Protein AF-A0A7T7UWJ2-F1 (afdb_monomer_lite)

pLDDT: mean 95.04, std 3.35, range [80.81, 98.44]

Secondary structure (DSSP, 8-state):
----HH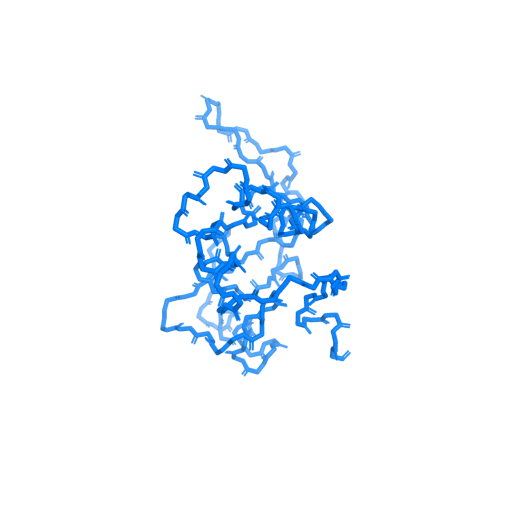HHHHHHHTTTTB-TTT-PBPPSS-EEEESS---B-TTT--BS-GGG-SSTTEEEE-HHHHHHHTT--HHHHHHHHHHHHHHHHHH-HHHHHHHHTTS----------GGG--

InterPro domains:
  IPR002711 HNH endonuclease [PF01844] (19-71)
  IPR003615 HNH nuclease [SM00507] (6-67)
  IPR003615 HNH nuclease [cd00085] (17-69)

Radius of gyration: 16.94 Å; chains: 1; bounding box: 38×39×46 Å

Organism: NCBI:txid1756149

Structure (mmCIF, N/CA/C/O backbone):
data_AF-A0A7T7UWJ2-F1
#
_entry.id   AF-A0A7T7UWJ2-F1
#
loop_
_atom_site.group_PDB
_atom_site.id
_atom_site.type_symbol
_atom_site.label_atom_id
_atom_site.label_alt_id
_atom_site.label_comp_id
_atom_site.label_asym_id
_atom_site.label_entity_id
_atom_site.label_seq_id
_atom_site.pdbx_PDB_ins_code
_atom_site.Cartn_x
_atom_site.Cartn_y
_atom_site.Cartn_z
_atom_site.oc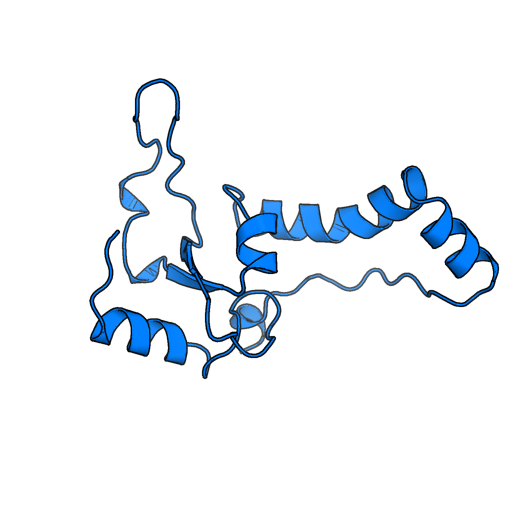cupancy
_atom_site.B_iso_or_equiv
_atom_site.auth_seq_id
_atom_site.auth_comp_id
_atom_site.auth_asym_id
_atom_site.auth_atom_id
_atom_site.pdbx_PDB_model_num
ATOM 1 N N . MET A 1 1 ? 7.219 5.742 -15.748 1.00 80.81 1 MET A N 1
ATOM 2 C CA . MET A 1 1 ? 7.625 4.971 -16.952 1.00 80.81 1 MET A CA 1
ATOM 3 C C . MET A 1 1 ? 6.400 4.450 -17.706 1.00 80.81 1 MET A C 1
ATOM 5 O O . MET A 1 1 ? 5.417 4.078 -17.073 1.00 80.81 1 MET A O 1
ATOM 9 N N . LYS A 1 2 ? 6.430 4.402 -19.048 1.00 87.62 2 LYS A N 1
ATOM 10 C CA . LYS A 1 2 ? 5.396 3.718 -19.850 1.00 87.62 2 LYS A CA 1
ATOM 11 C C . LYS A 1 2 ? 5.834 2.274 -20.103 1.00 87.62 2 LYS A C 1
ATOM 13 O O . LYS A 1 2 ? 6.788 2.054 -20.838 1.00 87.62 2 LYS A O 1
ATOM 18 N N . LEU A 1 3 ? 5.143 1.313 -19.494 1.00 92.88 3 LEU A N 1
ATOM 19 C CA . LEU A 1 3 ? 5.423 -0.115 -19.680 1.00 92.88 3 LEU A CA 1
ATOM 20 C C . LEU A 1 3 ? 4.868 -0.629 -21.011 1.00 92.88 3 LEU A C 1
ATOM 22 O O . LEU A 1 3 ? 3.777 -0.229 -21.432 1.00 92.88 3 LEU A O 1
ATOM 26 N N . THR A 1 4 ? 5.580 -1.567 -21.636 1.00 96.06 4 THR A N 1
ATOM 27 C CA . THR A 1 4 ? 5.039 -2.351 -22.754 1.00 96.06 4 THR A CA 1
ATOM 28 C C . THR A 1 4 ? 3.958 -3.317 -22.260 1.00 96.06 4 THR A C 1
ATOM 30 O O . THR A 1 4 ? 3.835 -3.595 -21.064 1.00 96.06 4 THR A O 1
ATOM 33 N N . LYS A 1 5 ? 3.151 -3.858 -23.181 1.00 95.00 5 LYS A N 1
ATOM 34 C CA . LYS A 1 5 ? 2.130 -4.863 -22.840 1.00 95.00 5 LYS A CA 1
ATOM 35 C C . LYS A 1 5 ? 2.757 -6.117 -22.221 1.00 95.00 5 LYS A C 1
ATOM 37 O O . LYS A 1 5 ? 2.225 -6.642 -21.250 1.00 95.00 5 LYS A O 1
ATOM 42 N N . GLU A 1 6 ? 3.892 -6.556 -22.756 1.00 96.00 6 GLU A N 1
ATOM 43 C CA . GLU A 1 6 ? 4.642 -7.707 -22.249 1.00 96.00 6 GLU A CA 1
ATOM 44 C C . GLU A 1 6 ? 5.186 -7.441 -20.848 1.00 96.00 6 GLU A C 1
ATOM 46 O O . GLU A 1 6 ? 4.881 -8.200 -19.938 1.00 96.00 6 GLU A O 1
ATOM 51 N N . GLN A 1 7 ? 5.866 -6.309 -20.632 1.00 96.75 7 GLN A N 1
ATOM 52 C CA . GLN A 1 7 ? 6.343 -5.906 -19.304 1.00 96.75 7 GLN A CA 1
ATOM 53 C C . GLN A 1 7 ? 5.203 -5.829 -18.289 1.00 96.75 7 GLN A C 1
ATOM 55 O O . GLN A 1 7 ? 5.341 -6.271 -17.152 1.00 96.75 7 GLN A O 1
ATOM 60 N N . ARG A 1 8 ? 4.053 -5.290 -18.702 1.00 96.75 8 ARG A N 1
ATOM 61 C CA . ARG A 1 8 ? 2.871 -5.193 -17.847 1.00 96.75 8 ARG A CA 1
ATOM 62 C C . ARG A 1 8 ? 2.310 -6.573 -17.489 1.00 96.75 8 ARG A C 1
ATOM 64 O O . ARG A 1 8 ? 1.916 -6.773 -16.344 1.00 96.75 8 ARG A O 1
ATOM 71 N N . ASN A 1 9 ? 2.304 -7.520 -18.426 1.00 96.62 9 ASN A N 1
ATOM 72 C CA . ASN A 1 9 ? 1.906 -8.904 -18.161 1.00 96.62 9 ASN A CA 1
ATOM 73 C C . ASN A 1 9 ? 2.904 -9.612 -17.235 1.00 96.62 9 ASN A C 1
ATOM 75 O O . ASN A 1 9 ? 2.482 -10.243 -16.271 1.00 96.62 9 ASN A O 1
ATOM 79 N N . THR A 1 10 ? 4.208 -9.460 -17.476 1.00 97.50 10 THR A N 1
ATOM 80 C CA . THR A 1 10 ? 5.263 -10.003 -16.610 1.00 97.50 10 THR A CA 1
ATOM 81 C C . THR A 1 10 ? 5.132 -9.463 -15.190 1.00 97.50 10 THR A C 1
ATOM 83 O O . THR A 1 10 ? 5.127 -10.234 -14.236 1.00 97.50 10 THR A O 1
ATOM 86 N N . LEU A 1 11 ? 4.934 -8.151 -15.037 1.00 97.56 11 LEU A N 1
ATOM 87 C CA . LEU A 1 11 ? 4.763 -7.523 -13.730 1.00 97.56 11 LEU A CA 1
ATOM 88 C C . LEU A 1 11 ? 3.500 -8.016 -13.012 1.00 97.56 11 LEU A C 1
ATOM 90 O O . LEU A 1 11 ? 3.547 -8.282 -11.818 1.00 97.56 11 LEU A O 1
ATOM 94 N N . HIS A 1 12 ? 2.388 -8.186 -13.731 1.00 97.62 12 HIS A N 1
ATOM 95 C CA . HIS A 1 12 ? 1.167 -8.770 -13.169 1.00 97.62 12 HIS A CA 1
ATOM 96 C C . HIS A 1 12 ? 1.398 -10.195 -12.648 1.00 97.62 12 HIS A C 1
ATOM 98 O O . HIS A 1 12 ? 0.890 -10.568 -11.593 1.00 97.62 12 HIS A O 1
ATOM 104 N N . GLN A 1 13 ? 2.171 -10.999 -13.381 1.00 97.25 13 GLN A N 1
ATOM 105 C CA . GLN A 1 13 ? 2.458 -12.385 -13.012 1.00 97.25 13 GLN A CA 1
ATOM 106 C C . GLN A 1 13 ? 3.579 -12.535 -11.977 1.00 97.25 13 GLN A C 1
ATOM 108 O O . GLN A 1 13 ? 3.714 -13.625 -11.428 1.00 97.25 13 GLN A O 1
ATOM 113 N N . LYS A 1 14 ? 4.313 -11.459 -11.644 1.00 96.75 14 LYS A N 1
ATOM 114 C CA . LYS A 1 14 ? 5.398 -11.448 -10.639 1.00 96.75 14 LYS A CA 1
ATOM 115 C C . LYS A 1 14 ? 4.989 -12.118 -9.323 1.00 96.75 14 LYS A C 1
ATOM 117 O O . LYS A 1 14 ? 5.794 -12.818 -8.726 1.00 96.75 14 LYS A O 1
ATOM 122 N N . TYR A 1 15 ? 3.730 -11.935 -8.921 1.00 97.44 15 TYR A N 1
ATOM 123 C CA . TYR A 1 15 ? 3.133 -12.559 -7.737 1.00 97.44 15 TYR A CA 1
ATOM 124 C C . TYR A 1 15 ? 1.806 -13.255 -8.073 1.00 97.44 15 TYR A C 1
ATOM 126 O O . TYR A 1 15 ? 0.810 -13.085 -7.373 1.00 97.44 15 TYR A O 1
ATOM 134 N N . ASN A 1 16 ? 1.758 -13.981 -9.197 1.00 96.81 16 ASN A N 1
ATOM 135 C CA . ASN A 1 16 ? 0.605 -14.790 -9.620 1.00 96.81 16 ASN A CA 1
ATOM 136 C C . ASN A 1 16 ? -0.717 -14.002 -9.707 1.00 96.81 16 ASN A C 1
ATOM 138 O O . ASN A 1 16 ? -1.778 -14.500 -9.332 1.00 96.81 16 ASN A O 1
ATOM 142 N N . GLY A 1 17 ? -0.663 -12.754 -10.182 1.00 96.94 17 GLY A N 1
ATOM 143 C CA . GLY A 1 17 ? -1.843 -11.897 -10.284 1.00 96.94 17 GLY A CA 1
ATOM 144 C C . GLY A 1 17 ? -2.342 -11.345 -8.949 1.00 96.94 17 GLY A C 1
ATOM 145 O O . GLY A 1 17 ? -3.493 -10.919 -8.874 1.00 96.94 17 GLY A O 1
ATOM 146 N N . LYS A 1 18 ? -1.507 -11.333 -7.905 1.00 98.25 18 LYS A N 1
ATOM 147 C CA . LYS A 1 18 ? -1.834 -10.768 -6.590 1.00 98.25 18 LYS A CA 1
ATOM 148 C C . LYS A 1 18 ? -1.127 -9.444 -6.340 1.00 98.25 18 LYS A C 1
ATOM 150 O O . LYS A 1 18 ? -0.044 -9.174 -6.858 1.00 98.25 18 LYS A O 1
ATOM 155 N N . CYS A 1 19 ? -1.764 -8.601 -5.534 1.00 98.44 19 CYS A N 1
ATOM 156 C CA . CYS A 1 19 ? -1.174 -7.365 -5.047 1.00 98.44 19 CYS A CA 1
ATOM 157 C C . CYS A 1 19 ? 0.052 -7.688 -4.193 1.00 98.44 19 CYS A C 1
ATOM 159 O O . CYS A 1 19 ? -0.061 -8.408 -3.201 1.00 98.44 19 CYS A O 1
ATOM 161 N N . ALA A 1 20 ? 1.196 -7.096 -4.530 1.00 98.31 20 ALA A N 1
ATOM 162 C CA . ALA A 1 20 ? 2.445 -7.296 -3.804 1.00 98.31 20 ALA A CA 1
ATOM 163 C C . ALA A 1 20 ? 2.343 -6.899 -2.321 1.00 98.31 20 ALA A C 1
ATOM 165 O O . ALA A 1 20 ? 3.030 -7.469 -1.481 1.00 98.31 20 ALA A O 1
ATOM 166 N N . TYR A 1 21 ? 1.476 -5.939 -1.987 1.00 98.19 21 TYR A N 1
ATOM 167 C CA . TYR A 1 21 ? 1.343 -5.420 -0.626 1.00 98.19 21 TYR A CA 1
ATOM 168 C C . TYR A 1 21 ? 0.334 -6.211 0.205 1.00 98.19 21 TYR A C 1
ATOM 170 O O . TYR A 1 21 ? 0.716 -6.852 1.176 1.00 98.19 21 TYR A O 1
ATOM 178 N N . CYS A 1 22 ? -0.950 -6.204 -0.162 1.00 97.25 22 CYS A N 1
ATOM 179 C CA . CYS A 1 22 ? -1.996 -6.835 0.653 1.00 97.25 22 CYS A CA 1
ATOM 180 C C . CYS A 1 22 ? -2.325 -8.286 0.269 1.00 97.25 22 CYS A C 1
ATOM 182 O O . CYS A 1 22 ? -3.046 -8.949 1.007 1.00 97.25 22 CYS A O 1
ATOM 184 N N . GLY A 1 23 ? -1.841 -8.784 -0.874 1.00 97.75 23 GLY A N 1
ATOM 185 C CA . GLY A 1 23 ? -2.072 -10.163 -1.322 1.00 97.75 23 GLY A CA 1
ATOM 186 C C . GLY A 1 23 ? -3.454 -10.446 -1.919 1.00 97.75 23 GLY A C 1
ATOM 187 O O . GLY A 1 23 ? -3.736 -11.592 -2.267 1.00 97.75 23 GLY A O 1
ATOM 188 N N . CYS A 1 24 ? -4.319 -9.436 -2.068 1.00 97.69 24 CYS A N 1
ATOM 189 C CA . CYS A 1 24 ? -5.589 -9.615 -2.774 1.00 97.69 24 CYS A CA 1
ATOM 190 C C . CYS A 1 24 ? -5.368 -9.896 -4.267 1.00 97.69 24 CYS A C 1
ATOM 192 O O . CYS A 1 24 ? -4.335 -9.521 -4.829 1.00 97.69 24 CYS A O 1
ATOM 194 N N . ASP A 1 25 ? -6.351 -10.512 -4.923 1.00 98.31 25 ASP A N 1
ATOM 195 C CA . ASP A 1 25 ? -6.322 -10.666 -6.378 1.00 98.31 25 ASP A CA 1
ATOM 196 C C . ASP A 1 25 ? -6.365 -9.292 -7.056 1.00 98.31 25 ASP A C 1
ATOM 198 O O . ASP A 1 25 ? -7.152 -8.411 -6.687 1.00 98.31 25 ASP A O 1
ATOM 202 N N . LEU A 1 26 ? -5.490 -9.089 -8.042 1.00 98.19 26 LEU A N 1
ATOM 203 C CA . LEU A 1 26 ? -5.404 -7.824 -8.753 1.00 98.19 26 LEU A CA 1
ATOM 204 C C . LEU A 1 26 ? -6.693 -7.595 -9.550 1.00 98.19 26 LEU A C 1
ATOM 206 O O . LEU A 1 26 ? -7.064 -8.415 -10.395 1.00 98.19 26 LEU A O 1
ATOM 210 N N . PRO A 1 27 ? -7.377 -6.460 -9.340 1.00 96.75 27 PRO A N 1
ATOM 211 C CA . PRO A 1 27 ? -8.546 -6.130 -10.133 1.00 96.75 27 PRO A CA 1
ATOM 212 C C . PRO A 1 27 ? -8.141 -5.765 -11.567 1.00 96.75 27 PRO A C 1
ATOM 214 O O . PRO A 1 27 ? -6.983 -5.465 -11.863 1.00 96.75 27 PRO A O 1
ATOM 217 N N . LYS A 1 28 ? -9.131 -5.680 -12.467 1.00 94.75 28 LYS A N 1
ATOM 218 C CA . LYS A 1 28 ? -8.926 -5.294 -13.879 1.00 94.75 28 LYS A CA 1
ATOM 219 C C . LYS A 1 28 ? -8.086 -4.017 -14.043 1.00 94.75 28 LYS A C 1
ATOM 221 O O . LYS A 1 28 ? -7.327 -3.895 -15.003 1.00 94.75 28 LYS A O 1
ATOM 226 N N . LYS A 1 29 ? -8.237 -3.059 -13.122 1.00 95.62 29 LYS A N 1
ATOM 227 C CA . LYS A 1 29 ? -7.411 -1.850 -13.034 1.00 95.62 29 LYS A CA 1
ATOM 228 C C . LYS A 1 29 ? -6.454 -1.969 -11.852 1.00 95.62 29 LYS A C 1
ATOM 230 O O . LYS A 1 29 ? -6.886 -1.891 -10.711 1.00 95.62 29 LYS A O 1
ATOM 235 N N . TRP A 1 30 ? -5.168 -2.097 -12.140 1.00 97.38 30 TRP A N 1
ATOM 236 C CA . TRP A 1 30 ? -4.092 -2.165 -11.155 1.00 97.38 30 TRP A CA 1
ATOM 237 C C . TRP A 1 30 ? -2.935 -1.248 -11.567 1.00 97.38 30 TRP A C 1
ATOM 239 O O . TRP A 1 30 ? -2.868 -0.786 -12.716 1.00 97.38 30 TRP A O 1
ATOM 249 N N . HIS A 1 31 ? -2.028 -0.984 -10.633 1.00 97.12 31 HIS A N 1
ATOM 250 C CA . HIS A 1 31 ? -0.942 -0.024 -10.795 1.00 97.12 31 HIS A CA 1
ATOM 251 C C . HIS A 1 31 ? 0.421 -0.711 -10.746 1.00 97.12 31 HIS A C 1
ATOM 253 O O . HIS A 1 31 ? 0.634 -1.633 -9.964 1.00 97.12 31 HIS A O 1
ATOM 259 N N . ALA A 1 32 ? 1.332 -0.262 -11.607 1.00 97.06 32 ALA A N 1
ATOM 260 C CA . ALA A 1 32 ? 2.747 -0.569 -11.471 1.00 97.06 32 ALA A CA 1
ATOM 261 C C . ALA A 1 32 ? 3.323 0.467 -10.505 1.00 97.06 32 ALA A C 1
ATOM 263 O O . ALA A 1 32 ? 3.513 1.616 -10.900 1.00 97.06 32 ALA A O 1
ATOM 264 N N . ASP A 1 33 ? 3.483 0.072 -9.249 1.00 96.25 33 ASP A N 1
ATOM 265 C CA . ASP A 1 33 ? 3.936 0.941 -8.169 1.00 96.25 33 ASP A CA 1
ATOM 266 C C . ASP A 1 33 ? 5.449 0.809 -7.982 1.00 96.25 33 ASP A C 1
ATOM 268 O O . ASP A 1 33 ? 5.983 -0.301 -8.049 1.00 96.25 33 ASP A O 1
ATOM 272 N N . HIS A 1 34 ? 6.134 1.932 -7.769 1.00 96.00 34 HIS A N 1
ATOM 273 C CA . HIS A 1 34 ? 7.554 1.940 -7.432 1.00 96.00 34 HIS A CA 1
ATOM 274 C C . HIS A 1 34 ? 7.735 1.615 -5.951 1.00 96.00 34 HIS A C 1
ATOM 276 O O . HIS A 1 34 ? 7.277 2.372 -5.093 1.00 96.00 34 HIS A O 1
ATOM 282 N N . ILE A 1 35 ? 8.448 0.526 -5.653 1.00 95.31 35 ILE A N 1
ATOM 283 C CA . ILE A 1 35 ? 8.767 0.098 -4.286 1.00 95.31 35 ILE A CA 1
ATOM 284 C C . ILE A 1 35 ? 9.457 1.252 -3.555 1.00 95.31 35 ILE A C 1
ATOM 286 O O . ILE A 1 35 ? 8.905 1.772 -2.582 1.00 95.31 35 ILE A O 1
ATOM 290 N N . GLU A 1 36 ? 10.577 1.721 -4.103 1.00 94.69 36 GLU A N 1
ATOM 291 C CA . GLU A 1 36 ? 11.205 2.983 -3.724 1.00 94.69 36 GLU A CA 1
ATOM 292 C C . GLU A 1 36 ? 10.694 4.117 -4.627 1.00 94.69 36 GLU A C 1
ATOM 294 O O . GLU A 1 36 ? 10.864 4.056 -5.847 1.00 94.69 36 GLU A O 1
ATOM 299 N N . PRO A 1 37 ? 10.055 5.162 -4.077 1.00 93.44 37 PRO A N 1
ATOM 300 C CA . PRO A 1 37 ? 9.443 6.216 -4.876 1.00 93.44 37 PRO A CA 1
ATOM 301 C C . PRO A 1 37 ? 10.500 7.081 -5.576 1.00 93.44 37 PRO A C 1
ATOM 303 O O . PRO A 1 37 ? 11.590 7.317 -5.056 1.00 93.44 37 PRO A O 1
ATOM 306 N N . ILE A 1 38 ? 10.143 7.610 -6.746 1.00 91.56 38 ILE A N 1
ATOM 307 C CA . ILE A 1 38 ? 10.978 8.551 -7.516 1.00 91.56 38 ILE A CA 1
ATOM 308 C C . ILE A 1 38 ? 10.820 10.017 -7.061 1.00 91.56 38 ILE A C 1
ATOM 310 O O . ILE A 1 38 ? 11.663 10.843 -7.387 1.00 91.56 38 ILE A O 1
ATOM 314 N N . VAL A 1 39 ? 9.737 10.316 -6.325 1.00 90.00 39 VAL A N 1
ATOM 315 C CA . VAL A 1 39 ? 9.290 11.633 -5.813 1.00 90.00 39 VAL A CA 1
ATOM 316 C C . VAL A 1 39 ? 9.358 12.757 -6.857 1.00 90.00 39 VAL A C 1
ATOM 318 O O . VAL A 1 39 ? 10.415 13.293 -7.178 1.00 90.00 39 VAL A O 1
ATOM 321 N N . ARG A 1 40 ? 8.191 13.135 -7.390 1.00 88.75 40 ARG A N 1
ATOM 322 C CA . ARG A 1 40 ? 8.061 14.229 -8.361 1.00 88.75 40 ARG A CA 1
ATOM 323 C C . ARG A 1 40 ? 7.576 15.490 -7.661 1.00 88.75 40 ARG A C 1
ATOM 325 O O . ARG A 1 40 ? 6.540 15.459 -6.997 1.00 88.75 40 ARG A O 1
ATOM 332 N N . ASN A 1 41 ? 8.285 16.591 -7.861 1.00 87.12 41 ASN A N 1
ATOM 333 C CA . ASN A 1 41 ? 7.851 17.903 -7.417 1.00 87.12 41 ASN A CA 1
ATOM 334 C C . ASN A 1 41 ? 6.841 18.471 -8.424 1.00 87.12 41 ASN A C 1
ATOM 336 O O . ASN A 1 41 ? 7.122 18.620 -9.613 1.00 87.12 41 ASN A O 1
ATOM 340 N N . TRP A 1 42 ? 5.637 18.775 -7.946 1.00 82.88 42 TRP A N 1
ATOM 341 C CA . TRP A 1 42 ? 4.551 19.285 -8.784 1.00 82.88 42 TRP A CA 1
ATOM 342 C C . TRP A 1 42 ? 4.727 20.756 -9.182 1.00 82.88 42 TRP A C 1
ATOM 344 O O . TRP A 1 42 ? 4.073 21.196 -10.123 1.00 82.88 42 TRP A O 1
ATOM 354 N N . MET A 1 43 ? 5.578 21.515 -8.481 1.00 86.62 43 MET A N 1
ATOM 355 C CA . MET A 1 43 ? 5.778 22.945 -8.740 1.00 86.62 43 MET A CA 1
ATOM 356 C C . MET A 1 43 ? 6.744 23.202 -9.898 1.00 86.62 43 MET A C 1
ATOM 358 O O . MET A 1 43 ? 6.495 24.092 -10.706 1.00 86.62 43 MET A O 1
ATOM 362 N N . ASP A 1 44 ? 7.828 22.432 -9.987 1.00 89.69 44 ASP A N 1
ATOM 363 C CA . ASP A 1 44 ? 8.892 22.627 -10.981 1.00 89.69 44 ASP A CA 1
ATOM 364 C C . ASP A 1 44 ? 9.114 21.409 -11.897 1.00 89.69 44 ASP A C 1
ATOM 366 O O . ASP A 1 44 ? 9.895 21.476 -12.845 1.00 89.69 44 ASP A O 1
ATOM 370 N N . GLY A 1 45 ? 8.412 20.297 -11.652 1.00 85.06 45 GLY A N 1
ATOM 371 C CA . GLY A 1 45 ? 8.527 19.069 -12.438 1.00 85.06 45 GLY A CA 1
ATOM 372 C C . GLY A 1 45 ? 9.810 18.275 -12.186 1.00 85.06 45 GLY A C 1
ATOM 373 O O . GLY A 1 45 ? 10.058 17.298 -12.900 1.00 85.06 45 GLY A O 1
ATOM 374 N N . THR A 1 46 ? 10.622 18.664 -11.198 1.00 90.31 46 THR A N 1
ATOM 375 C CA . THR A 1 46 ? 11.848 17.946 -10.840 1.00 90.31 46 THR A CA 1
ATOM 376 C C . THR A 1 46 ? 11.533 16.583 -10.219 1.00 90.31 46 THR A C 1
ATOM 378 O O . THR A 1 46 ? 10.434 16.325 -9.718 1.00 90.31 46 THR A O 1
ATOM 381 N N . CYS A 1 47 ? 12.494 15.666 -10.309 1.00 90.75 47 CYS A N 1
ATOM 382 C CA . CYS A 1 47 ? 12.397 14.317 -9.767 1.00 90.75 47 CYS A CA 1
ATOM 383 C C . CYS A 1 47 ? 13.570 14.119 -8.813 1.00 90.75 47 CYS A C 1
ATOM 385 O O . CYS A 1 47 ? 14.712 14.273 -9.241 1.00 90.75 47 CYS A O 1
ATOM 387 N N . GLU A 1 48 ? 13.302 13.801 -7.549 1.00 90.69 48 GLU A N 1
ATOM 388 C CA . GLU A 1 48 ? 14.363 13.703 -6.538 1.00 90.69 48 GLU A CA 1
ATOM 389 C C . GLU A 1 48 ? 15.199 12.430 -6.698 1.00 90.69 48 GLU A C 1
ATOM 391 O O . GLU A 1 48 ? 16.406 12.466 -6.487 1.00 90.69 48 GLU A O 1
ATOM 396 N N . LYS A 1 49 ? 14.560 11.316 -7.082 1.00 91.81 49 LYS A N 1
ATOM 397 C CA . LYS A 1 49 ? 15.192 9.992 -7.212 1.00 91.81 49 LYS A CA 1
ATOM 398 C C . LYS A 1 49 ? 14.916 9.357 -8.580 1.00 91.81 49 LYS A C 1
ATOM 400 O O . LYS A 1 49 ? 14.214 8.344 -8.661 1.00 91.81 49 LYS A O 1
ATOM 405 N N . PRO A 1 50 ? 15.377 9.957 -9.691 1.00 92.62 50 PRO A N 1
ATOM 406 C CA . PRO A 1 50 ? 15.111 9.450 -11.038 1.00 92.62 50 PRO A CA 1
ATOM 407 C C . PRO A 1 50 ? 15.654 8.030 -11.284 1.00 92.62 50 PRO A C 1
ATOM 409 O O . PRO A 1 50 ? 15.081 7.292 -12.081 1.00 92.62 50 PRO A O 1
ATOM 412 N N . GLU A 1 51 ? 16.710 7.617 -10.583 1.00 92.94 51 GLU A N 1
ATOM 413 C CA . GLU A 1 51 ? 17.315 6.281 -10.645 1.00 92.94 51 GLU A CA 1
ATOM 414 C C . GLU A 1 51 ? 16.353 5.148 -10.244 1.00 92.94 51 GLU A C 1
ATOM 416 O O . GLU A 1 51 ? 16.482 4.012 -10.711 1.00 92.94 51 GLU A O 1
ATOM 421 N N . ASN A 1 52 ? 15.327 5.466 -9.451 1.00 93.88 52 ASN A N 1
ATOM 422 C CA . ASN A 1 52 ? 14.296 4.517 -9.03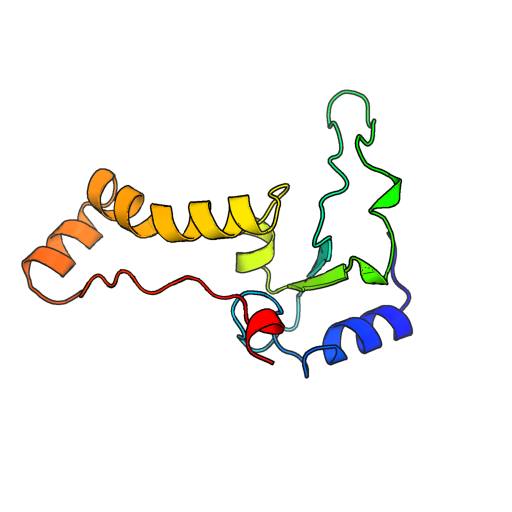7 1.00 93.88 52 ASN A CA 1
ATOM 423 C C . ASN A 1 52 ? 13.289 4.196 -10.162 1.00 93.88 52 ASN A C 1
ATOM 425 O O . ASN A 1 52 ? 12.464 3.292 -10.016 1.00 93.88 52 ASN A O 1
ATOM 429 N N . GLU A 1 53 ? 13.334 4.897 -11.300 1.00 93.31 53 GLU A N 1
ATOM 430 C CA . GLU A 1 53 ? 12.469 4.664 -12.463 1.00 93.31 53 GLU A CA 1
ATOM 431 C C . GLU A 1 53 ? 12.981 3.476 -13.310 1.00 93.31 53 GLU A C 1
ATOM 433 O O . GLU A 1 53 ? 13.384 3.625 -14.463 1.00 93.31 53 GLU A O 1
ATOM 438 N N . ASN A 1 54 ? 12.962 2.271 -12.735 1.00 94.50 54 ASN A N 1
ATOM 439 C CA . ASN A 1 54 ? 13.392 1.030 -13.384 1.00 94.50 54 ASN A CA 1
ATOM 440 C C . ASN A 1 54 ? 12.398 -0.120 -13.130 1.00 94.50 54 ASN A C 1
ATOM 442 O O . ASN A 1 54 ? 11.590 -0.064 -12.208 1.00 94.50 54 ASN A O 1
ATOM 446 N N . PHE A 1 55 ? 12.431 -1.157 -13.975 1.00 94.69 55 PHE A N 1
ATOM 447 C CA . PHE A 1 55 ? 11.447 -2.247 -13.932 1.00 94.69 55 PHE A CA 1
ATOM 448 C C . PHE A 1 55 ? 11.569 -3.134 -12.683 1.00 94.69 55 PHE A C 1
ATOM 450 O O . PHE A 1 55 ? 10.560 -3.630 -12.187 1.00 94.69 55 PHE A O 1
ATOM 457 N N . GLU A 1 56 ? 12.781 -3.328 -12.165 1.00 94.56 56 GLU A N 1
ATOM 458 C CA . GLU A 1 56 ? 13.042 -4.180 -10.996 1.00 94.56 56 GLU A CA 1
ATOM 459 C C . GLU A 1 56 ? 12.435 -3.585 -9.719 1.00 94.56 56 GLU A C 1
ATOM 461 O O . GLU A 1 56 ? 11.887 -4.313 -8.888 1.00 94.56 56 GLU A O 1
ATOM 466 N N . ASN A 1 57 ? 12.423 -2.252 -9.632 1.00 96.06 57 ASN A N 1
ATOM 467 C CA . ASN A 1 57 ? 11.791 -1.476 -8.571 1.00 96.06 57 ASN A CA 1
ATOM 468 C C . ASN A 1 57 ? 10.253 -1.412 -8.681 1.00 96.06 57 ASN A C 1
ATOM 470 O O . ASN A 1 57 ? 9.610 -0.717 -7.899 1.00 96.06 57 ASN A O 1
ATOM 474 N N . LEU A 1 58 ? 9.624 -2.107 -9.636 1.00 96.81 58 LEU A N 1
ATOM 475 C CA . LEU A 1 58 ? 8.166 -2.123 -9.765 1.00 96.81 58 LEU A CA 1
ATOM 476 C C . LEU A 1 58 ? 7.535 -3.333 -9.080 1.00 96.81 58 LEU A C 1
ATOM 478 O O . LEU A 1 58 ? 7.980 -4.477 -9.224 1.00 96.81 58 LEU A O 1
ATOM 482 N N . ASN A 1 59 ? 6.409 -3.085 -8.421 1.00 97.31 59 ASN A N 1
ATOM 483 C CA . ASN A 1 59 ? 5.503 -4.099 -7.907 1.00 97.31 59 ASN A CA 1
ATOM 484 C C . ASN A 1 59 ? 4.085 -3.902 -8.471 1.00 97.31 59 ASN A C 1
ATOM 486 O O . ASN A 1 59 ? 3.639 -2.768 -8.669 1.00 97.31 59 ASN A O 1
ATOM 490 N N . PRO A 1 60 ? 3.335 -4.988 -8.732 1.00 98.06 60 PRO A N 1
ATOM 491 C CA . PRO A 1 60 ? 1.922 -4.865 -9.038 1.00 98.06 60 PRO A CA 1
ATOM 492 C C . PRO A 1 60 ? 1.134 -4.539 -7.760 1.00 98.06 60 PRO A C 1
ATOM 494 O O . PRO A 1 60 ? 1.157 -5.284 -6.778 1.00 98.06 60 PRO A O 1
ATOM 497 N N . ALA A 1 61 ? 0.402 -3.432 -7.783 1.00 98.31 61 ALA A N 1
ATOM 498 C CA . ALA A 1 61 ? -0.373 -2.935 -6.655 1.00 98.31 61 ALA A CA 1
ATOM 499 C C . ALA A 1 61 ? -1.858 -2.821 -7.008 1.00 98.31 61 ALA A C 1
ATOM 501 O O . ALA A 1 61 ? -2.233 -2.355 -8.091 1.00 98.31 61 ALA A O 1
ATOM 502 N N . CYS A 1 62 ? -2.729 -3.198 -6.072 1.00 98.38 62 CYS A N 1
ATOM 503 C CA . CYS A 1 62 ? -4.138 -2.843 -6.174 1.00 98.38 62 CYS A CA 1
ATOM 504 C C . CYS A 1 62 ? -4.322 -1.325 -5.950 1.00 98.38 62 CYS A C 1
ATOM 506 O O . CYS A 1 62 ? -3.467 -0.685 -5.326 1.00 98.38 62 CYS A O 1
ATOM 508 N N . PRO A 1 63 ? -5.430 -0.726 -6.427 1.00 97.88 63 PRO A N 1
ATOM 509 C CA . PRO A 1 63 ? -5.653 0.713 -6.295 1.00 97.88 63 PRO A CA 1
ATOM 510 C C . PRO A 1 63 ? -5.594 1.231 -4.853 1.00 97.88 63 PRO A C 1
ATOM 512 O O . PRO A 1 63 ? -5.016 2.288 -4.621 1.00 97.88 63 PRO A O 1
ATOM 515 N N . SER A 1 64 ? -6.137 0.490 -3.878 1.00 97.00 64 SER A N 1
ATOM 516 C CA . SER A 1 64 ? -6.128 0.931 -2.477 1.00 97.00 64 SER A CA 1
ATOM 517 C C . SER A 1 64 ? -4.713 0.987 -1.906 1.00 97.00 64 SER A C 1
ATOM 519 O O . SER A 1 64 ? -4.341 2.004 -1.332 1.00 97.00 64 SER A O 1
ATOM 521 N N . CYS A 1 65 ? -3.899 -0.054 -2.112 1.00 97.94 65 CYS A N 1
ATOM 522 C CA . CYS A 1 65 ? -2.512 -0.061 -1.650 1.00 97.94 65 CYS A CA 1
ATOM 523 C C . CYS A 1 65 ? -1.679 1.021 -2.336 1.00 97.94 65 CYS A C 1
ATOM 525 O O . CYS A 1 65 ? -0.929 1.700 -1.651 1.00 97.94 65 CYS A O 1
ATOM 527 N N . ASN A 1 66 ? -1.845 1.233 -3.645 1.00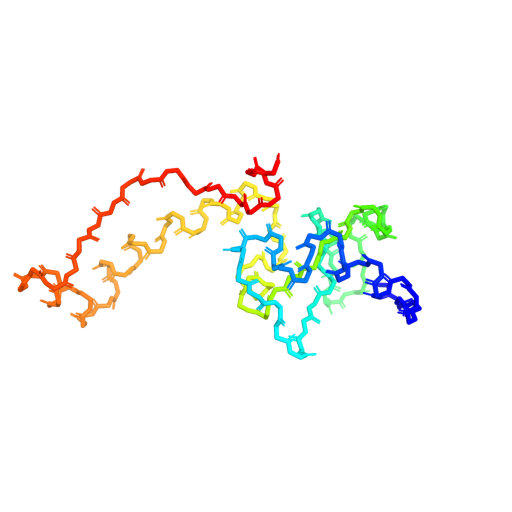 97.25 66 ASN A N 1
ATOM 528 C CA . ASN A 1 66 ? -1.144 2.305 -4.357 1.00 97.25 66 ASN A CA 1
ATOM 529 C C . ASN A 1 66 ? -1.500 3.690 -3.789 1.00 97.25 66 ASN A C 1
ATOM 531 O O . ASN A 1 66 ? -0.624 4.523 -3.588 1.00 97.25 66 ASN A O 1
ATOM 535 N N . ILE A 1 67 ? -2.787 3.951 -3.527 1.00 95.81 67 ILE A N 1
ATOM 536 C CA . ILE A 1 67 ? -3.233 5.221 -2.931 1.00 95.81 67 ILE A CA 1
ATOM 537 C C . ILE A 1 67 ? -2.652 5.399 -1.524 1.00 95.81 67 ILE A C 1
ATOM 539 O O . ILE A 1 67 ? -2.178 6.483 -1.201 1.00 95.81 67 ILE A O 1
ATOM 543 N N . GLN A 1 68 ? -2.683 4.350 -0.697 1.00 96.19 68 GLN A N 1
ATOM 544 C CA . GLN A 1 68 ? -2.201 4.424 0.685 1.00 96.19 68 GLN A CA 1
ATOM 545 C C . GLN A 1 68 ? -0.675 4.510 0.786 1.00 96.19 68 GLN A C 1
ATOM 547 O O . GLN A 1 68 ? -0.165 5.181 1.679 1.00 96.19 68 GLN A O 1
ATOM 552 N N . LYS A 1 69 ? 0.057 3.852 -0.120 1.00 96.06 69 LYS A N 1
ATOM 553 C CA . LYS A 1 69 ? 1.516 3.936 -0.177 1.00 96.06 69 LYS A CA 1
ATOM 554 C C . LYS A 1 69 ? 1.967 5.303 -0.676 1.00 96.06 69 LYS A C 1
ATOM 556 O O . LYS A 1 69 ? 2.884 5.872 -0.100 1.00 96.06 69 LYS A O 1
ATOM 561 N N . ASN A 1 70 ? 1.317 5.851 -1.705 1.00 93.25 70 ASN A N 1
ATOM 562 C CA . ASN A 1 70 ? 1.660 7.160 -2.260 1.00 93.25 70 ASN A CA 1
ATOM 563 C C . ASN A 1 70 ? 3.181 7.268 -2.532 1.00 93.25 70 ASN A C 1
ATOM 565 O O . ASN A 1 70 ? 3.756 6.404 -3.191 1.00 93.25 70 ASN A O 1
ATOM 569 N N . SER A 1 71 ? 3.849 8.291 -1.999 1.00 93.06 71 SER A N 1
ATOM 570 C CA . SER A 1 71 ? 5.295 8.494 -2.084 1.00 93.06 71 SER A CA 1
ATOM 571 C C . SER A 1 71 ? 6.055 7.985 -0.854 1.00 93.06 71 SER A C 1
ATOM 573 O O . SER A 1 71 ? 7.166 8.446 -0.606 1.00 93.06 71 SER A O 1
ATOM 575 N N . TYR A 1 72 ? 5.468 7.093 -0.054 1.00 95.50 72 TYR A N 1
ATOM 576 C CA . TYR A 1 72 ? 6.137 6.500 1.100 1.00 95.50 72 TYR A CA 1
ATOM 577 C C . TYR A 1 72 ? 7.119 5.403 0.691 1.00 95.50 72 TYR A C 1
ATOM 579 O O . TYR A 1 72 ? 6.895 4.660 -0.277 1.00 95.50 72 TYR A O 1
ATOM 587 N N . SER A 1 73 ? 8.190 5.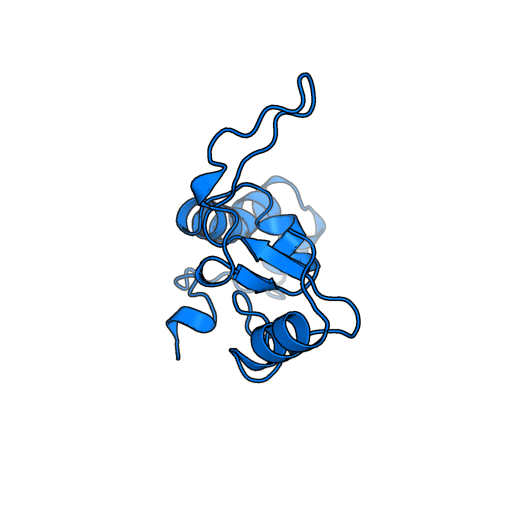280 1.480 1.00 94.69 73 SER A N 1
ATOM 588 C CA . SER A 1 73 ? 9.001 4.063 1.525 1.00 94.69 73 SER A CA 1
ATOM 589 C C . SER A 1 73 ? 8.183 2.890 2.077 1.00 94.69 73 SER A C 1
ATOM 591 O O . SER A 1 73 ? 7.097 3.075 2.635 1.00 94.69 73 SER A O 1
ATOM 593 N N . LEU A 1 74 ? 8.700 1.665 1.948 1.00 95.25 74 LEU A N 1
ATOM 594 C CA . LEU A 1 74 ? 8.035 0.478 2.498 1.00 95.25 74 LEU A CA 1
ATOM 595 C C . LEU A 1 74 ? 7.791 0.584 4.006 1.00 95.25 74 LEU A C 1
ATOM 597 O O . LEU A 1 74 ? 6.690 0.288 4.465 1.00 95.25 74 LEU A O 1
ATOM 601 N N . GLU A 1 75 ? 8.780 1.060 4.760 1.00 95.81 75 GLU A N 1
ATOM 602 C CA . GLU A 1 75 ? 8.662 1.183 6.215 1.00 95.81 75 GLU A CA 1
ATOM 603 C C . GLU A 1 75 ? 7.703 2.300 6.622 1.00 95.81 75 GLU A C 1
ATOM 605 O O . GLU A 1 75 ? 6.859 2.098 7.489 1.00 95.81 75 GLU A O 1
ATOM 610 N N . GLN A 1 76 ? 7.727 3.443 5.930 1.00 96.12 76 GLN A N 1
ATOM 611 C CA . GLN A 1 76 ? 6.726 4.492 6.143 1.00 96.12 76 GLN A CA 1
ATOM 612 C C . GLN A 1 76 ? 5.310 3.990 5.840 1.00 96.12 76 GLN A C 1
ATOM 614 O O . GLN A 1 76 ? 4.374 4.281 6.581 1.00 96.12 76 GLN A O 1
ATOM 619 N N . PHE A 1 77 ? 5.141 3.206 4.772 1.00 97.25 77 PHE A N 1
ATOM 620 C CA . PHE A 1 77 ? 3.852 2.613 4.442 1.00 97.25 77 PHE A CA 1
ATOM 621 C C . PHE A 1 77 ? 3.401 1.604 5.507 1.00 97.25 77 PHE A C 1
ATOM 623 O O . PHE A 1 77 ? 2.229 1.596 5.887 1.00 97.25 77 PHE A O 1
ATOM 630 N N . ARG A 1 78 ? 4.324 0.789 6.029 1.00 96.06 78 ARG A N 1
ATOM 631 C CA . ARG A 1 78 ? 4.059 -0.170 7.106 1.00 96.06 78 ARG A CA 1
ATOM 632 C C . ARG A 1 78 ? 3.594 0.532 8.380 1.00 96.06 78 ARG A C 1
ATOM 634 O O . ARG A 1 78 ? 2.576 0.135 8.944 1.00 96.06 78 ARG A O 1
ATOM 641 N N . GLU A 1 79 ? 4.296 1.582 8.797 1.00 95.00 79 GLU A N 1
ATOM 642 C CA . GLU A 1 79 ? 3.928 2.372 9.975 1.00 95.00 79 GLU A CA 1
ATOM 643 C C . GLU A 1 79 ? 2.592 3.098 9.778 1.00 95.00 79 GLU A C 1
ATOM 645 O O . GLU A 1 79 ? 1.722 3.012 10.641 1.00 95.00 79 GLU A O 1
ATOM 650 N N . ASN A 1 80 ? 2.347 3.685 8.601 1.00 94.81 80 ASN A N 1
ATOM 651 C CA . ASN A 1 80 ? 1.057 4.307 8.287 1.00 94.81 80 ASN A CA 1
ATOM 652 C C . ASN A 1 80 ? -0.117 3.316 8.440 1.00 94.81 80 ASN A C 1
ATOM 654 O O . ASN A 1 80 ? -1.149 3.658 9.012 1.00 94.81 80 ASN A O 1
ATOM 658 N N . ILE A 1 81 ? 0.043 2.061 7.994 1.00 95.44 81 ILE A N 1
ATOM 659 C CA . ILE A 1 81 ? -0.989 1.025 8.181 1.00 95.44 81 ILE A CA 1
ATOM 660 C C . ILE A 1 81 ? -1.213 0.723 9.667 1.00 95.44 81 ILE A C 1
ATOM 662 O O . ILE A 1 81 ? -2.365 0.613 10.094 1.00 95.44 81 ILE A O 1
ATOM 666 N N . LYS A 1 82 ? -0.142 0.587 10.461 1.00 93.31 82 LYS A N 1
ATOM 667 C CA . LYS A 1 82 ? -0.255 0.343 11.911 1.00 93.31 82 LYS A CA 1
ATOM 668 C C . LYS A 1 82 ? -1.015 1.475 12.606 1.00 93.31 82 LYS A C 1
ATOM 670 O O . LYS A 1 82 ? -1.853 1.227 13.472 1.00 93.31 82 LYS A O 1
ATOM 675 N N . GLU A 1 83 ? -0.795 2.714 12.177 1.00 93.38 83 GLU A N 1
ATOM 676 C CA . GLU A 1 83 ? -1.459 3.894 12.731 1.00 93.38 83 GLU A CA 1
ATOM 677 C C . GLU A 1 83 ? -2.954 4.000 12.385 1.00 93.38 83 GLU A C 1
ATOM 679 O O . GLU A 1 83 ? -3.674 4.783 13.018 1.00 93.38 83 GLU A O 1
ATOM 684 N N . PHE A 1 84 ? -3.480 3.205 11.443 1.00 94.81 84 PHE A N 1
ATOM 685 C CA . PHE A 1 84 ? -4.903 3.253 11.094 1.00 94.81 84 PHE A CA 1
ATOM 686 C C . PHE A 1 84 ? -5.810 2.920 12.276 1.00 94.81 84 PHE A C 1
ATOM 688 O O . PHE A 1 84 ? -6.818 3.599 12.461 1.00 94.81 84 PHE A O 1
ATOM 695 N N . VAL A 1 85 ? -5.452 1.945 13.116 1.00 94.19 85 VAL A N 1
ATOM 696 C CA . VAL A 1 85 ? -6.242 1.615 14.316 1.00 94.19 85 VAL A CA 1
ATOM 697 C C . VAL A 1 85 ? -6.257 2.797 15.290 1.00 94.19 85 VAL A C 1
ATOM 699 O O . VAL A 1 85 ? -7.316 3.178 15.793 1.00 94.19 85 VAL A O 1
ATOM 702 N N . GLY A 1 86 ? -5.109 3.447 15.504 1.00 94.50 86 GLY A N 1
ATOM 703 C CA . GLY A 1 86 ? -5.016 4.657 16.327 1.00 94.50 86 GLY A CA 1
ATOM 704 C C . GLY A 1 86 ? -5.865 5.806 15.771 1.00 94.50 86 GLY A C 1
ATOM 705 O O . GLY A 1 86 ? -6.642 6.429 16.499 1.00 94.50 86 GLY A O 1
ATOM 706 N N . SER A 1 87 ? -5.794 6.033 14.458 1.00 95.38 87 SER A N 1
ATOM 707 C CA . SER A 1 87 ? -6.610 7.025 13.747 1.00 95.38 87 SER A CA 1
ATOM 708 C C . SER A 1 87 ? -8.108 6.737 13.860 1.00 95.38 87 SER A C 1
ATOM 710 O O . SER A 1 87 ? -8.895 7.643 14.142 1.00 95.38 87 SER A O 1
ATOM 712 N N . LEU A 1 88 ? -8.517 5.477 13.702 1.00 96.69 88 LEU A N 1
ATOM 713 C CA . LEU A 1 88 ? -9.908 5.047 13.842 1.00 96.69 88 LEU A CA 1
ATOM 714 C C . LEU A 1 88 ? -10.425 5.273 15.267 1.00 96.69 88 LEU A C 1
ATOM 716 O O . LEU A 1 88 ? -11.506 5.840 15.433 1.00 96.69 88 LEU A O 1
ATOM 720 N N . ASN A 1 89 ? -9.641 4.922 16.290 1.00 95.88 89 ASN A N 1
ATOM 721 C CA . ASN A 1 89 ? -9.990 5.200 17.686 1.00 95.88 89 ASN A CA 1
ATOM 722 C C . ASN A 1 89 ? -10.144 6.703 17.952 1.00 95.88 89 ASN A C 1
ATOM 724 O O . ASN A 1 89 ? -11.075 7.128 18.639 1.00 95.88 89 ASN A O 1
ATOM 728 N N . LYS A 1 90 ? -9.258 7.530 17.391 1.00 96.88 90 LYS A N 1
ATOM 729 C CA . LYS A 1 90 ? -9.282 8.974 17.627 1.00 96.88 90 LYS A CA 1
ATOM 730 C C . LYS A 1 90 ? -10.462 9.644 16.921 1.00 96.88 90 LYS A C 1
ATOM 732 O O . LYS A 1 90 ? -11.223 10.379 17.556 1.00 96.88 90 LYS A O 1
ATOM 737 N N . TYR A 1 91 ? -10.662 9.346 15.640 1.00 97.25 91 TYR A N 1
ATOM 738 C CA . TYR A 1 91 ? -11.520 10.150 14.767 1.00 97.25 91 TYR A CA 1
ATOM 739 C C . TYR A 1 91 ? -12.845 9.481 14.360 1.00 97.25 91 TYR A C 1
ATOM 741 O O . TYR A 1 91 ? -13.776 10.194 13.995 1.00 97.25 91 TYR A O 1
ATOM 749 N N . SER A 1 92 ? -12.999 8.153 14.461 1.00 97.88 92 SER A N 1
ATOM 750 C CA . SER A 1 92 ? -14.218 7.458 14.005 1.00 97.88 92 SER A CA 1
ATOM 751 C C . SER A 1 92 ? -15.163 7.082 15.150 1.00 97.88 92 SER A C 1
ATOM 753 O O . SER A 1 92 ? -14.928 6.148 15.918 1.00 97.88 92 SER A O 1
ATOM 755 N N . THR A 1 93 ? -16.291 7.792 15.257 1.00 97.56 93 THR A N 1
ATOM 756 C CA . THR A 1 93 ? -17.339 7.487 16.252 1.00 97.56 93 THR A CA 1
ATOM 757 C C . THR A 1 93 ? -17.973 6.116 16.028 1.00 97.56 93 THR A C 1
ATOM 759 O O . THR A 1 93 ? -18.193 5.388 16.993 1.00 97.56 93 THR A O 1
ATOM 762 N N . GLN A 1 94 ? -18.213 5.727 14.774 1.00 98.12 94 GLN A N 1
ATOM 763 C CA . GLN A 1 94 ? -18.793 4.421 14.444 1.00 98.12 94 GLN A CA 1
ATOM 764 C C . GLN A 1 94 ? -17.869 3.273 14.870 1.00 98.12 94 GLN A C 1
ATOM 766 O O . GLN A 1 94 ? -18.330 2.319 15.493 1.00 98.12 94 GLN A O 1
ATOM 771 N N . TYR A 1 95 ? -16.561 3.406 14.615 1.00 98.06 95 TYR A N 1
ATOM 772 C CA . TYR A 1 95 ? -15.564 2.415 15.023 1.00 98.06 95 TYR A CA 1
ATOM 773 C C . TYR A 1 95 ? -15.522 2.244 16.548 1.00 98.06 95 TYR A C 1
ATOM 775 O O . TYR A 1 95 ? -15.614 1.126 17.051 1.00 98.06 95 TYR A O 1
ATOM 783 N N . LYS A 1 96 ? -15.493 3.359 17.295 1.00 97.31 96 LYS A N 1
ATOM 784 C CA . LYS A 1 96 ? -15.541 3.353 18.767 1.00 97.31 96 LYS A CA 1
ATOM 785 C C . LYS A 1 96 ? -16.777 2.635 19.316 1.00 97.31 96 LYS A C 1
ATOM 787 O O . LYS A 1 96 ? -16.666 1.872 20.272 1.00 97.31 96 LYS A O 1
ATOM 792 N N . PHE A 1 97 ? -17.952 2.867 18.727 1.00 98.00 97 PHE A N 1
ATOM 793 C CA . PHE A 1 97 ? -19.189 2.202 19.142 1.00 98.00 97 PHE A CA 1
ATOM 794 C C . PHE A 1 97 ? -19.175 0.703 18.824 1.00 98.00 97 PHE A C 1
ATOM 796 O O . PHE A 1 97 ? -19.495 -0.096 19.700 1.00 98.00 97 PHE A O 1
ATOM 803 N N . ALA A 1 98 ? -18.752 0.311 17.621 1.00 98.19 98 ALA A N 1
ATOM 804 C CA . ALA A 1 98 ? -18.632 -1.096 17.244 1.00 98.19 98 ALA A CA 1
ATOM 805 C C . ALA A 1 98 ? -17.686 -1.858 18.190 1.00 98.19 98 ALA A C 1
ATOM 807 O O . ALA A 1 98 ? -18.055 -2.909 18.711 1.00 98.19 98 ALA A O 1
ATOM 808 N N . LYS A 1 99 ? -16.523 -1.274 18.507 1.00 96.94 99 LYS A N 1
ATOM 809 C CA . LYS A 1 99 ? -15.585 -1.799 19.509 1.00 96.94 99 LYS A CA 1
ATOM 810 C C . LYS A 1 99 ? -16.209 -1.891 20.908 1.00 96.94 99 LYS A C 1
ATOM 812 O O . LYS A 1 99 ? -16.084 -2.921 21.560 1.00 96.94 99 LYS A O 1
ATOM 817 N N . LYS A 1 100 ? -16.942 -0.864 21.364 1.00 96.81 100 LYS A N 1
ATOM 818 C CA . LYS A 1 100 ? -17.625 -0.858 22.678 1.00 96.81 100 LYS A CA 1
ATOM 819 C C . LYS A 1 100 ? -18.637 -1.998 22.834 1.00 96.81 100 LYS A C 1
ATOM 821 O O . LYS A 1 100 ? -18.809 -2.504 23.938 1.00 96.81 100 LYS A O 1
ATOM 826 N N . TYR A 1 101 ? -19.300 -2.384 21.748 1.00 97.75 101 TYR A N 1
ATOM 827 C CA . TYR A 1 101 ? -20.246 -3.503 21.722 1.00 97.75 101 TYR A CA 1
ATOM 828 C C . TYR A 1 101 ? -19.595 -4.853 21.375 1.00 97.75 101 TYR A C 1
ATOM 830 O O . TYR A 1 101 ? -20.309 -5.833 21.195 1.00 97.75 101 TYR A O 1
ATOM 838 N N . GLY A 1 102 ? -18.262 -4.921 21.278 1.00 96.62 102 GLY A N 1
ATOM 839 C CA . GLY A 1 102 ? -17.538 -6.162 20.991 1.00 96.62 102 GLY A CA 1
ATOM 840 C C . GLY A 1 102 ? -17.669 -6.659 19.548 1.00 96.62 102 GLY A C 1
ATOM 841 O O . GLY A 1 102 ? -17.432 -7.831 19.289 1.00 96.62 102 GLY A O 1
ATOM 842 N N . LEU A 1 103 ? -18.050 -5.795 18.599 1.00 97.62 103 LEU A N 1
ATOM 843 C CA . LEU A 1 103 ? -18.169 -6.147 17.175 1.00 97.62 103 LEU A CA 1
ATOM 844 C C . LEU A 1 103 ? -16.826 -6.099 16.427 1.00 97.62 103 LEU A C 1
ATOM 846 O O . LEU A 1 103 ? -16.745 -6.533 15.281 1.00 97.62 103 LEU A O 1
ATOM 850 N N . ILE A 1 104 ? -15.796 -5.514 17.044 1.00 96.75 104 ILE A N 1
ATOM 851 C CA . ILE A 1 104 ? -14.449 -5.357 16.489 1.00 96.75 104 ILE A CA 1
ATOM 852 C C . ILE A 1 104 ? -13.439 -5.725 17.572 1.00 96.75 104 ILE A C 1
ATOM 854 O O . ILE A 1 104 ? -13.532 -5.223 18.693 1.00 96.75 104 ILE A O 1
ATOM 858 N N . GLU A 1 105 ? -12.452 -6.534 17.199 1.00 94.75 105 GLU A N 1
ATOM 859 C CA . GLU A 1 105 ? -11.259 -6.824 17.992 1.00 94.75 105 GLU A CA 1
ATOM 860 C C . GLU A 1 105 ? -10.042 -6.161 17.332 1.00 94.75 105 GLU A C 1
ATOM 862 O O . GLU A 1 105 ? -9.868 -6.222 16.113 1.00 94.75 105 GLU A O 1
ATOM 867 N N . GLU A 1 106 ? -9.222 -5.482 18.132 1.00 94.19 106 GLU A N 1
ATOM 868 C CA . GLU A 1 106 ? -7.968 -4.880 17.681 1.00 94.19 106 GLU A CA 1
ATOM 869 C C . GLU A 1 106 ? -6.815 -5.841 17.940 1.00 94.19 106 GLU A C 1
ATOM 871 O O . GLU A 1 106 ? -6.704 -6.411 19.021 1.00 94.19 106 GLU A O 1
ATOM 876 N N . THR A 1 107 ? -5.933 -5.984 16.956 1.00 92.00 107 THR A N 1
ATOM 877 C CA . THR A 1 107 ? -4.755 -6.848 17.048 1.00 92.00 107 THR A CA 1
ATOM 878 C C . THR A 1 107 ? -3.496 -6.042 16.782 1.00 92.00 107 THR A C 1
ATOM 880 O O . THR A 1 107 ? -3.503 -5.175 15.910 1.00 92.00 107 THR A O 1
ATOM 883 N N . GLU A 1 108 ? -2.392 -6.407 17.423 1.00 87.06 108 GLU A N 1
ATOM 884 C CA . GLU A 1 108 ? -1.074 -5.799 17.195 1.00 87.06 108 GLU A CA 1
ATOM 885 C C . GLU A 1 108 ? -0.195 -6.666 16.285 1.00 87.06 108 GLU A C 1
ATOM 887 O O . GLU A 1 108 ? 1.015 -6.788 16.475 1.00 87.06 108 GLU A O 1
ATOM 892 N N . ILE A 1 109 ? -0.809 -7.321 15.294 1.00 92.62 109 ILE A N 1
ATOM 893 C CA . ILE A 1 109 ? -0.054 -8.153 14.361 1.00 92.62 109 ILE A CA 1
ATOM 894 C C . ILE A 1 109 ? 0.939 -7.307 13.568 1.00 92.62 109 ILE A C 1
ATOM 896 O O . ILE A 1 109 ? 0.649 -6.196 13.117 1.00 92.62 109 ILE A O 1
ATOM 900 N N . GLU A 1 110 ? 2.116 -7.878 13.347 1.00 91.94 110 GLU A N 1
ATOM 901 C CA . GLU A 1 110 ? 3.108 -7.281 12.474 1.00 91.94 110 GLU A CA 1
ATOM 902 C C . GLU A 1 110 ? 2.550 -7.197 11.046 1.00 91.94 110 GLU A C 1
ATOM 904 O O . GLU A 1 110 ? 2.213 -8.206 10.415 1.00 91.94 110 GLU A O 1
ATOM 909 N N . VAL A 1 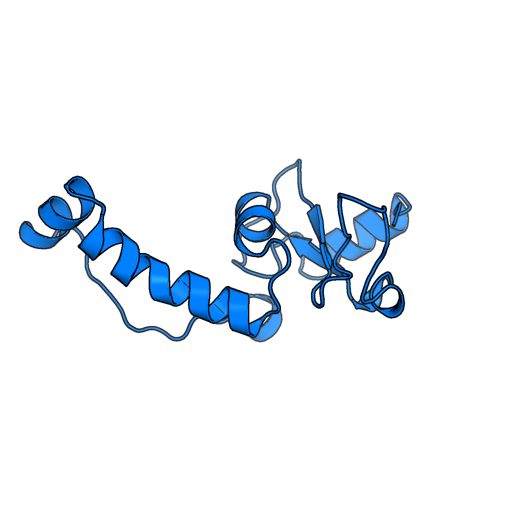111 ? 2.454 -5.975 10.520 1.00 94.69 111 VAL A N 1
ATOM 910 C CA . VAL A 1 111 ? 2.097 -5.747 9.119 1.00 94.69 111 VAL A CA 1
ATOM 911 C C . VAL A 1 111 ? 3.233 -6.293 8.262 1.00 94.69 111 VAL A C 1
ATOM 913 O O . VAL A 1 111 ? 4.310 -5.714 8.249 1.00 94.69 111 VAL A O 1
ATOM 916 N N . LYS A 1 112 ? 2.986 -7.394 7.548 1.00 96.00 112 LYS A N 1
ATOM 917 C CA . LYS A 1 112 ? 3.890 -7.981 6.545 1.00 96.00 112 LYS A CA 1
ATOM 918 C C . LYS A 1 112 ? 3.244 -7.933 5.170 1.00 96.00 112 LYS A C 1
ATOM 920 O O . LYS A 1 112 ? 2.109 -8.407 5.016 1.00 96.00 112 LYS A O 1
ATOM 925 N N . PHE A 1 113 ? 3.961 -7.400 4.188 1.00 97.38 113 PHE A N 1
ATOM 926 C CA . PHE A 1 113 ? 3.503 -7.347 2.808 1.00 97.38 113 PHE A CA 1
ATOM 927 C C . PHE A 1 113 ? 3.500 -8.743 2.184 1.00 97.38 113 PHE A C 1
ATOM 929 O O . PHE A 1 113 ? 4.217 -9.641 2.619 1.00 97.38 113 PHE A O 1
ATOM 936 N N . TYR A 1 114 ? 2.665 -8.952 1.170 1.00 97.88 114 TYR A N 1
ATOM 937 C CA . TYR A 1 114 ? 2.519 -10.259 0.536 1.00 97.88 114 TYR A CA 1
ATOM 938 C C . TYR A 1 114 ? 3.835 -10.764 -0.061 1.00 97.88 114 TYR A C 1
ATOM 940 O O . TYR A 1 114 ? 4.186 -11.914 0.175 1.00 97.88 114 TYR A O 1
ATOM 948 N N . PHE A 1 115 ? 4.596 -9.901 -0.741 1.00 96.56 115 PHE A N 1
ATOM 949 C CA . PHE A 1 115 ? 5.886 -10.285 -1.326 1.00 96.56 115 PHE A CA 1
ATOM 950 C C . PHE A 1 115 ? 6.941 -10.709 -0.285 1.00 96.56 115 PHE A C 1
ATOM 952 O O . PHE A 1 115 ? 7.891 -11.390 -0.645 1.00 96.56 115 PHE A O 1
ATOM 959 N N . GLU A 1 116 ? 6.785 -10.330 0.989 1.00 96.31 116 GLU A N 1
ATOM 960 C CA . GLU A 1 116 ? 7.697 -10.698 2.089 1.00 96.31 116 GLU A CA 1
ATOM 961 C C . GLU A 1 116 ? 7.377 -12.076 2.685 1.00 96.31 116 GLU A C 1
ATOM 963 O O . GLU A 1 116 ? 8.148 -12.602 3.483 1.00 96.31 116 GLU A O 1
ATOM 968 N N . LYS A 1 117 ? 6.207 -12.635 2.356 1.00 94.00 117 LYS A N 1
ATOM 969 C CA . LYS A 1 117 ? 5.720 -13.925 2.871 1.00 94.00 117 LYS A CA 1
ATOM 970 C C . LYS A 1 117 ? 5.942 -15.081 1.893 1.00 94.00 117 LYS A C 1
ATOM 972 O O . LYS A 1 117 ? 5.532 -16.198 2.207 1.00 94.00 117 LYS A O 1
ATOM 977 N N . LEU A 1 118 ? 6.471 -14.786 0.707 1.00 88.75 118 LEU A N 1
ATOM 978 C CA . LEU A 1 118 ? 6.715 -15.753 -0.362 1.00 88.75 118 LEU A CA 1
ATOM 979 C C . LEU A 1 118 ? 8.036 -16.497 -0.174 1.00 88.75 118 LEU A C 1
ATOM 981 O O . LEU A 1 118 ? 8.971 -15.907 0.409 1.00 88.75 118 LEU A O 1
#

Sequence (118 aa):
MKLTKEQRNTLHQKYNGKCAYCGCDLPKKWHADHIEPIVRNWMDGTCEKPENENFENLNPACPSCNIQKNSYSLEQFRENIKEFVGSLNKYSTQYKFAKKYGLIEETEIEVKFYFEKL

Foldseek 3Di:
DDDDPVLVVCQCPVPDQAAQFARHHAPPDKDFAFLQAQDADPPPRDTPRVVSPDSVRTHIHHPVLCVQCPNHHPVRSQVSVQCVVVVCCVPPPVSVVCVVVVVDDDDPDRRDGNNRVD